Protein AF-A0A8J8PR30-F1 (afdb_monomer_lite)

Sequence (95 aa):
MKKILIHIYKFGPDNPWYMARRLLGESGWKAKYDETVIEEACNKLEELGYLYRYQGPLKKYVTSSVKPWLKVKAKELGNKPKGIYYDLTRQGRKL

Foldseek 3Di:
DVQVLVQCVVLNKDFLVCCQQQGPHHHDPDRPHDSVVSVVVLVVCVVVVFKDKDQDDLPLDAPPPHDPSSVVVSVVVPDDDRGIIIHGDPVSVVD

Structure (mmCIF, N/CA/C/O backbone):
data_AF-A0A8J8PR30-F1
#
_entry.id   AF-A0A8J8PR30-F1
#
loop_
_atom_site.group_PDB
_atom_site.id
_atom_site.type_symbol
_atom_site.label_atom_id
_atom_site.label_alt_id
_atom_site.label_comp_id
_atom_site.label_asym_id
_atom_site.label_entity_id
_atom_site.label_seq_id
_atom_site.pdbx_PDB_ins_code
_atom_site.Cartn_x
_atom_site.Cartn_y
_atom_site.Cartn_z
_atom_site.occupancy
_atom_site.B_iso_or_equiv
_atom_site.auth_seq_id
_atom_site.auth_comp_id
_atom_site.auth_asym_id
_atom_site.auth_atom_id
_atom_site.pdbx_PDB_model_num
ATOM 1 N N . MET A 1 1 ? -5.082 5.805 -6.037 1.00 62.91 1 MET A N 1
ATOM 2 C CA . MET A 1 1 ? -5.580 5.646 -4.650 1.00 62.91 1 MET A CA 1
ATOM 3 C C . MET A 1 1 ? -6.209 4.271 -4.410 1.00 62.91 1 MET A C 1
ATOM 5 O O . MET A 1 1 ? -5.521 3.440 -3.837 1.00 62.91 1 MET A O 1
ATOM 9 N N . LYS A 1 2 ? -7.414 3.945 -4.921 1.00 75.75 2 LYS A N 1
ATOM 10 C CA . LYS A 1 2 ? -8.060 2.623 -4.680 1.00 75.75 2 LYS A CA 1
ATOM 11 C C . LYS A 1 2 ? -7.198 1.406 -5.061 1.00 75.75 2 LYS A C 1
ATOM 13 O O . LYS A 1 2 ? -7.160 0.423 -4.333 1.00 75.75 2 LYS A O 1
ATOM 18 N N . LYS A 1 3 ? -6.445 1.496 -6.165 1.00 81.88 3 LYS A N 1
ATOM 19 C CA . LYS A 1 3 ? -5.561 0.413 -6.639 1.00 81.88 3 LYS A CA 1
ATOM 20 C C . LYS A 1 3 ? -4.466 0.024 -5.629 1.00 81.88 3 LYS A C 1
ATOM 22 O O . LYS A 1 3 ? -4.133 -1.151 -5.543 1.00 81.88 3 LYS A O 1
ATOM 27 N N . ILE A 1 4 ? -3.935 0.991 -4.873 1.00 83.00 4 ILE A N 1
ATOM 28 C CA . ILE A 1 4 ? -2.876 0.766 -3.872 1.00 83.00 4 ILE A CA 1
ATOM 29 C C . ILE A 1 4 ? -3.450 0.011 -2.671 1.00 83.00 4 ILE A C 1
ATOM 31 O O . ILE A 1 4 ? -2.894 -1.004 -2.265 1.00 83.00 4 ILE A O 1
ATOM 35 N N . LEU A 1 5 ? -4.614 0.444 -2.176 1.00 82.62 5 LEU A N 1
ATOM 36 C CA . LEU A 1 5 ? -5.315 -0.228 -1.078 1.00 82.62 5 LEU A CA 1
ATOM 37 C C . LEU A 1 5 ? -5.635 -1.687 -1.429 1.00 82.62 5 LEU A C 1
ATOM 39 O O . LEU A 1 5 ? -5.303 -2.587 -0.665 1.00 82.62 5 LEU A O 1
ATOM 43 N N . ILE A 1 6 ? -6.190 -1.934 -2.622 1.00 84.81 6 ILE A N 1
ATOM 44 C CA . ILE A 1 6 ? -6.500 -3.291 -3.105 1.00 84.81 6 ILE A CA 1
ATOM 45 C C . ILE A 1 6 ? -5.228 -4.139 -3.235 1.00 84.81 6 ILE A C 1
ATOM 47 O O . ILE A 1 6 ? -5.227 -5.320 -2.885 1.00 84.81 6 ILE A O 1
ATOM 51 N N . HIS A 1 7 ? -4.137 -3.552 -3.734 1.00 85.31 7 HIS A N 1
ATOM 52 C CA . HIS A 1 7 ? -2.866 -4.255 -3.872 1.00 85.31 7 HIS A CA 1
ATOM 53 C C . HIS A 1 7 ? -2.321 -4.686 -2.504 1.00 85.31 7 HIS A C 1
ATOM 55 O O . HIS A 1 7 ? -2.055 -5.870 -2.311 1.00 85.31 7 HIS A O 1
ATOM 61 N N . ILE A 1 8 ? -2.246 -3.774 -1.532 1.00 83.50 8 ILE A N 1
ATOM 62 C CA . ILE A 1 8 ? -1.768 -4.089 -0.177 1.00 83.50 8 ILE A CA 1
ATOM 63 C C . ILE A 1 8 ? -2.719 -5.072 0.522 1.00 83.50 8 ILE A C 1
ATOM 65 O O . ILE A 1 8 ? -2.273 -5.985 1.214 1.00 83.50 8 ILE A O 1
ATOM 69 N N . TYR A 1 9 ? -4.030 -4.963 0.294 1.00 82.25 9 TYR A N 1
ATOM 70 C CA . TYR A 1 9 ? -5.014 -5.900 0.840 1.00 82.25 9 TYR A CA 1
ATOM 71 C C . TYR A 1 9 ? -4.774 -7.334 0.352 1.00 82.25 9 TYR A C 1
ATOM 73 O O . TYR A 1 9 ? -4.822 -8.283 1.138 1.00 82.25 9 TYR A O 1
ATOM 81 N N . LYS A 1 10 ? -4.490 -7.493 -0.945 1.00 80.44 10 LYS A N 1
ATOM 82 C CA . LYS A 1 10 ? -4.317 -8.799 -1.590 1.00 80.44 10 LYS A CA 1
ATOM 83 C C . LYS A 1 10 ? -2.925 -9.397 -1.373 1.00 80.44 10 LYS A C 1
ATOM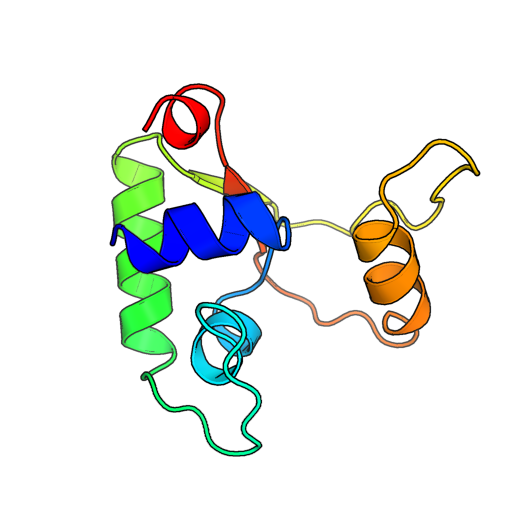 85 O O . LYS A 1 10 ? -2.815 -10.590 -1.097 1.00 80.44 10 LYS A O 1
ATOM 90 N N . PHE A 1 11 ? -1.874 -8.591 -1.512 1.00 76.00 11 PHE A N 1
ATOM 91 C CA . PHE A 1 11 ? -0.478 -9.048 -1.532 1.00 76.00 11 PHE A CA 1
ATOM 92 C C . PHE A 1 11 ? 0.279 -8.781 -0.224 1.00 76.00 11 PHE A C 1
ATOM 94 O O . PHE A 1 11 ? 1.347 -9.355 -0.006 1.00 76.00 11 PHE A O 1
ATOM 101 N N . GLY A 1 12 ? -0.294 -7.972 0.667 1.00 78.50 12 GLY A N 1
ATOM 102 C CA . GLY A 1 12 ? 0.317 -7.555 1.923 1.00 78.50 12 GLY A CA 1
ATOM 103 C C . GLY A 1 12 ? 1.135 -6.263 1.804 1.00 78.50 12 GLY A C 1
ATOM 104 O O . GLY A 1 12 ? 1.213 -5.673 0.726 1.00 78.50 12 GLY A O 1
ATOM 105 N N . PRO A 1 13 ? 1.753 -5.816 2.912 1.00 81.50 13 PRO A N 1
ATOM 106 C CA . PRO A 1 13 ? 2.648 -4.675 2.965 1.00 81.50 13 PRO A CA 1
ATOM 107 C C . PRO A 1 13 ? 3.703 -4.707 1.877 1.00 81.50 13 PRO A C 1
ATOM 109 O O . PRO A 1 13 ? 4.384 -5.722 1.675 1.00 81.50 13 PRO A O 1
ATOM 112 N N . ASP A 1 14 ? 3.870 -3.572 1.214 1.00 81.06 14 ASP A N 1
ATOM 113 C CA . ASP A 1 14 ? 4.847 -3.420 0.149 1.00 81.06 14 ASP A CA 1
ATOM 114 C C . ASP A 1 14 ? 5.554 -2.069 0.199 1.00 81.06 14 ASP A C 1
ATOM 116 O O . ASP A 1 14 ? 5.163 -1.179 0.958 1.00 81.06 14 ASP A O 1
ATOM 120 N N . ASN A 1 15 ? 6.615 -1.936 -0.593 1.00 84.44 15 ASN A N 1
ATOM 121 C CA . ASN A 1 15 ? 7.312 -0.666 -0.776 1.00 84.44 15 ASN A CA 1
ATOM 122 C C . ASN A 1 15 ? 6.848 0.036 -2.077 1.00 84.44 15 ASN A C 1
ATOM 124 O O . ASN A 1 15 ? 6.350 -0.628 -2.995 1.00 84.44 15 ASN A O 1
ATOM 128 N N . PRO A 1 16 ? 7.014 1.366 -2.189 1.00 84.06 16 PRO A N 1
ATOM 129 C CA . PRO A 1 16 ? 6.659 2.110 -3.401 1.00 84.06 16 PRO A CA 1
ATOM 130 C C . PRO A 1 16 ? 7.338 1.571 -4.667 1.00 84.06 16 PRO A C 1
ATOM 132 O O . PRO A 1 16 ? 6.692 1.424 -5.703 1.00 84.06 16 PRO A O 1
ATOM 135 N N . TRP A 1 17 ? 8.607 1.170 -4.561 1.00 81.12 17 TRP A N 1
ATOM 136 C CA . TRP A 1 17 ? 9.409 0.623 -5.657 1.00 81.12 17 TRP A CA 1
ATOM 137 C C . TRP A 1 17 ? 8.812 -0.645 -6.296 1.00 81.12 17 TRP A C 1
ATOM 139 O O . TRP A 1 17 ? 8.761 -0.788 -7.523 1.00 81.12 17 TRP A O 1
ATOM 149 N N . TYR A 1 18 ? 8.352 -1.590 -5.475 1.00 78.25 18 TYR A N 1
ATOM 150 C CA . TYR A 1 18 ? 7.689 -2.819 -5.900 1.00 78.25 18 TYR A CA 1
ATOM 151 C C . TYR A 1 18 ? 6.279 -2.505 -6.374 1.00 78.25 18 TYR A C 1
ATOM 153 O O . TYR A 1 18 ? 5.890 -3.018 -7.418 1.00 78.25 18 TYR A O 1
ATOM 161 N N . MET A 1 19 ? 5.538 -1.629 -5.686 1.00 81.94 19 MET A N 1
ATOM 162 C CA . MET A 1 19 ? 4.203 -1.214 -6.129 1.00 81.94 19 MET A CA 1
ATOM 163 C C . MET A 1 19 ? 4.237 -0.568 -7.519 1.00 81.94 19 MET A C 1
ATOM 165 O O . MET A 1 19 ? 3.401 -0.899 -8.353 1.00 81.94 19 MET A O 1
ATOM 169 N N . ALA A 1 20 ? 5.234 0.267 -7.820 1.00 82.31 20 ALA A N 1
ATOM 170 C CA . ALA A 1 20 ? 5.413 0.894 -9.132 1.00 82.31 20 ALA A CA 1
ATOM 171 C C . ALA A 1 20 ? 5.588 -0.125 -10.279 1.00 82.31 20 ALA A C 1
ATOM 173 O O . ALA A 1 20 ? 5.216 0.137 -11.428 1.00 82.31 20 ALA A O 1
ATOM 174 N N . ARG A 1 21 ? 6.121 -1.314 -9.964 1.00 79.75 21 ARG A N 1
ATOM 175 C CA . ARG A 1 21 ? 6.370 -2.414 -10.914 1.00 79.75 21 ARG A CA 1
ATOM 176 C C . ARG A 1 21 ? 5.285 -3.488 -10.916 1.00 79.75 21 ARG A C 1
ATOM 178 O O . ARG A 1 21 ? 5.093 -4.141 -11.936 1.00 79.75 21 ARG A O 1
ATOM 185 N N . ARG A 1 22 ? 4.630 -3.702 -9.771 1.00 79.56 22 ARG A N 1
ATOM 186 C CA . ARG A 1 22 ? 3.785 -4.874 -9.490 1.00 79.56 22 ARG A CA 1
ATOM 187 C C . ARG A 1 22 ? 2.332 -4.544 -9.151 1.00 79.56 22 ARG A C 1
ATOM 189 O O . ARG A 1 22 ? 1.590 -5.428 -8.712 1.00 79.56 22 ARG A O 1
ATOM 196 N N . LEU A 1 23 ? 1.911 -3.284 -9.300 1.00 79.06 23 LEU A N 1
ATOM 197 C CA . LEU A 1 23 ? 0.574 -2.830 -8.911 1.00 79.06 23 LEU A CA 1
ATOM 198 C C . LEU A 1 23 ? -0.512 -3.770 -9.465 1.00 79.06 23 LEU A C 1
ATOM 200 O O . LEU A 1 23 ? -0.518 -4.108 -10.644 1.00 79.06 23 LEU A O 1
ATOM 204 N N . LEU A 1 24 ? -1.438 -4.195 -8.599 1.00 72.25 24 LEU A N 1
ATOM 205 C CA . LEU A 1 24 ? -2.529 -5.135 -8.916 1.00 72.25 24 LEU A CA 1
ATOM 206 C C . LEU A 1 24 ? -2.120 -6.501 -9.515 1.00 72.25 24 LEU A C 1
ATOM 208 O O . LEU A 1 24 ? -2.984 -7.219 -10.012 1.00 72.25 24 LEU A O 1
ATOM 212 N N . GLY A 1 25 ? -0.858 -6.918 -9.392 1.00 65.19 25 GLY A N 1
ATOM 213 C CA . GLY A 1 25 ? -0.393 -8.210 -9.909 1.00 65.19 25 GLY A CA 1
ATOM 214 C C . GLY A 1 25 ? 0.081 -8.162 -11.360 1.00 65.19 25 GLY A C 1
ATOM 215 O O . GLY A 1 25 ? 0.294 -9.214 -11.956 1.00 65.19 25 GLY A O 1
ATOM 216 N N . GLU A 1 26 ? 0.268 -6.968 -11.925 1.00 70.19 26 GLU A N 1
ATOM 217 C CA . GLU A 1 26 ? 1.046 -6.827 -13.154 1.00 70.19 26 GLU A CA 1
ATOM 218 C C . GLU A 1 26 ? 2.495 -7.268 -12.883 1.00 70.19 26 GLU A C 1
ATOM 220 O O . GLU A 1 26 ? 3.062 -6.964 -11.839 1.00 70.19 26 GLU A O 1
ATOM 225 N N . SER A 1 27 ? 3.105 -8.023 -13.793 1.00 56.78 27 SER A N 1
ATOM 226 C CA . SER A 1 27 ? 4.497 -8.466 -13.668 1.00 56.78 27 SER A CA 1
ATOM 227 C C . SER A 1 27 ? 5.290 -7.946 -14.858 1.00 56.78 27 SER A C 1
ATOM 229 O O . SER A 1 27 ? 5.217 -8.506 -15.950 1.00 56.78 27 SER A O 1
ATOM 231 N N . GLY A 1 28 ? 6.031 -6.857 -14.656 1.00 59.44 28 GLY A N 1
ATOM 232 C CA . GLY A 1 28 ? 6.897 -6.263 -15.671 1.00 59.44 28 GLY A CA 1
ATOM 233 C C . GLY A 1 28 ? 8.263 -5.890 -15.104 1.00 59.44 28 GLY A C 1
ATOM 234 O O . GLY A 1 28 ? 8.379 -5.480 -13.950 1.00 59.44 28 GLY A O 1
ATOM 235 N N . TRP A 1 29 ? 9.308 -6.019 -15.926 1.00 58.12 29 TRP A N 1
ATOM 236 C CA . TRP A 1 29 ? 10.652 -5.517 -15.602 1.00 58.12 29 TRP A CA 1
ATOM 237 C C . TRP A 1 29 ? 10.691 -3.979 -15.566 1.00 58.12 29 TRP A C 1
ATOM 239 O O . TRP A 1 29 ? 11.413 -3.377 -14.772 1.00 58.12 29 TRP A O 1
ATOM 249 N N . LYS A 1 30 ? 9.870 -3.338 -16.407 1.00 69.00 30 LYS A N 1
ATOM 250 C CA . LYS A 1 30 ? 9.730 -1.882 -16.500 1.00 69.00 30 LYS A CA 1
ATOM 251 C C . LYS A 1 30 ? 8.631 -1.395 -15.552 1.00 69.00 30 LYS A C 1
ATOM 253 O O . LYS A 1 30 ? 7.521 -1.923 -15.579 1.00 69.00 30 LYS A O 1
ATOM 258 N N . ALA A 1 31 ? 8.935 -0.378 -14.744 1.00 68.31 31 ALA A N 1
ATOM 259 C CA . ALA A 1 31 ? 7.933 0.296 -13.924 1.00 68.31 31 ALA A CA 1
ATOM 260 C C . ALA A 1 31 ? 6.884 0.951 -14.835 1.00 68.31 31 ALA A C 1
ATOM 262 O O . ALA A 1 31 ? 7.230 1.683 -15.764 1.00 68.31 31 ALA A O 1
ATOM 263 N N . LYS A 1 32 ? 5.608 0.637 -14.600 1.00 75.19 32 LYS A N 1
ATOM 264 C CA . LYS A 1 32 ? 4.489 1.201 -15.369 1.00 75.19 32 LYS A CA 1
ATOM 265 C C . LYS A 1 32 ? 4.032 2.535 -14.793 1.00 75.19 32 LYS A C 1
ATOM 267 O O . LYS A 1 32 ? 3.527 3.383 -15.522 1.00 75.19 32 LYS A O 1
ATOM 272 N N . TYR A 1 33 ? 4.207 2.693 -13.487 1.00 79.69 33 TYR A N 1
ATOM 273 C CA . TYR A 1 33 ? 3.928 3.919 -12.762 1.00 79.69 33 TYR A CA 1
ATOM 274 C C . TYR A 1 33 ? 5.239 4.513 -12.270 1.00 79.69 33 TYR A C 1
ATOM 276 O O . TYR A 1 33 ? 6.185 3.780 -11.979 1.00 79.69 33 TYR A O 1
ATOM 284 N N . ASP A 1 34 ? 5.275 5.837 -12.181 1.00 82.50 34 ASP A N 1
ATOM 285 C CA . ASP A 1 34 ? 6.382 6.539 -11.550 1.00 82.50 34 ASP A CA 1
ATOM 286 C C . ASP A 1 34 ? 6.400 6.231 -10.046 1.00 82.50 34 ASP A C 1
ATOM 288 O O . ASP A 1 34 ? 5.356 6.210 -9.387 1.00 82.50 34 ASP A O 1
ATOM 292 N N . GLU A 1 35 ? 7.588 5.966 -9.514 1.00 82.06 35 GLU A N 1
ATOM 293 C CA . GLU A 1 35 ? 7.796 5.689 -8.097 1.00 82.06 35 GLU A CA 1
ATOM 294 C C . GLU A 1 35 ? 7.418 6.894 -7.232 1.00 82.06 35 GLU A C 1
ATOM 296 O O . GLU A 1 35 ? 6.758 6.715 -6.210 1.00 82.06 35 GLU A O 1
ATOM 301 N N . THR A 1 36 ? 7.726 8.111 -7.691 1.00 84.31 36 THR A N 1
ATOM 302 C CA . THR A 1 36 ? 7.399 9.359 -6.981 1.00 84.31 36 THR A CA 1
ATOM 303 C C . THR A 1 36 ? 5.890 9.542 -6.824 1.00 84.31 36 THR A C 1
ATOM 305 O O . THR A 1 36 ? 5.395 9.828 -5.737 1.00 84.31 36 THR A O 1
ATOM 308 N N . VAL A 1 37 ? 5.124 9.265 -7.881 1.00 86.19 37 VAL A N 1
ATOM 309 C CA . VAL A 1 37 ? 3.656 9.346 -7.863 1.00 86.19 37 VAL A CA 1
ATOM 310 C C . VAL A 1 37 ? 3.049 8.298 -6.925 1.00 86.19 37 VAL A C 1
ATOM 312 O O . VAL A 1 37 ? 2.043 8.559 -6.259 1.00 86.19 37 VAL A O 1
ATOM 315 N N . ILE A 1 38 ? 3.634 7.097 -6.867 1.00 86.44 38 ILE A N 1
ATOM 316 C CA . ILE A 1 38 ? 3.203 6.048 -5.934 1.00 86.44 38 ILE A CA 1
ATOM 317 C C . ILE A 1 38 ? 3.514 6.460 -4.494 1.00 86.44 38 ILE A C 1
ATOM 319 O O . ILE A 1 38 ? 2.655 6.299 -3.629 1.00 86.44 38 ILE A O 1
ATOM 323 N N . GLU A 1 39 ? 4.698 7.010 -4.239 1.00 86.88 39 GLU A N 1
ATOM 324 C CA . GLU A 1 39 ? 5.108 7.489 -2.919 1.00 86.88 39 GLU A CA 1
ATOM 325 C C . GLU A 1 39 ? 4.202 8.621 -2.421 1.00 86.88 39 GLU A C 1
ATOM 327 O O . GLU A 1 39 ? 3.646 8.522 -1.328 1.00 86.88 39 GLU A O 1
ATOM 332 N N . GLU A 1 40 ? 3.931 9.635 -3.246 1.00 88.88 40 GLU A N 1
ATOM 333 C CA . GLU A 1 40 ? 2.978 10.699 -2.911 1.00 88.88 40 GLU A CA 1
ATOM 334 C C . GLU A 1 40 ? 1.572 10.156 -2.635 1.00 88.88 40 GLU A C 1
ATOM 336 O O . GLU A 1 40 ? 0.878 10.617 -1.726 1.00 88.88 40 GLU A O 1
ATOM 341 N N . ALA A 1 41 ? 1.124 9.166 -3.412 1.00 88.50 41 ALA A N 1
ATOM 342 C CA . ALA A 1 41 ? -0.174 8.542 -3.198 1.00 88.50 41 ALA A CA 1
ATOM 343 C C . ALA A 1 41 ? -0.219 7.735 -1.891 1.00 88.50 41 ALA A C 1
ATOM 345 O O . ALA A 1 41 ? -1.253 7.736 -1.221 1.00 88.50 41 ALA A O 1
ATOM 346 N N . CYS A 1 42 ? 0.874 7.064 -1.523 1.00 86.75 42 CYS A N 1
ATOM 347 C CA . CYS A 1 42 ? 1.014 6.382 -0.241 1.00 86.75 42 CYS A CA 1
ATOM 348 C C . CYS A 1 42 ? 1.026 7.379 0.923 1.00 86.75 42 CYS A C 1
ATOM 350 O O . CYS A 1 42 ? 0.299 7.161 1.889 1.00 86.75 42 CYS A O 1
ATOM 352 N N . ASN A 1 43 ? 1.749 8.494 0.799 1.00 87.69 43 ASN A N 1
ATOM 353 C CA . ASN A 1 43 ? 1.793 9.550 1.813 1.00 87.69 43 ASN A CA 1
ATOM 354 C C . ASN A 1 43 ? 0.410 10.180 2.029 1.00 87.69 43 ASN A C 1
ATOM 356 O O . ASN A 1 43 ? -0.051 10.271 3.161 1.00 87.69 43 ASN A O 1
ATOM 360 N N . LYS A 1 44 ? -0.329 10.489 0.956 1.00 90.12 44 LYS A N 1
ATOM 361 C CA . LYS A 1 44 ? -1.723 10.963 1.065 1.00 90.12 44 LYS A CA 1
ATOM 362 C C . LYS A 1 44 ? -2.633 9.946 1.760 1.00 90.12 44 LYS A C 1
ATOM 364 O O . LYS A 1 44 ? -3.511 10.314 2.531 1.00 90.12 44 LYS A O 1
ATOM 369 N N . LEU A 1 45 ? -2.464 8.652 1.482 1.00 87.62 45 LEU A N 1
ATOM 370 C CA . LEU A 1 45 ? -3.250 7.596 2.132 1.00 87.62 45 LEU A CA 1
ATOM 371 C C . LEU A 1 45 ? -2.861 7.384 3.603 1.00 87.62 45 LEU A C 1
ATOM 373 O O . LEU A 1 45 ? -3.704 6.953 4.391 1.00 87.62 45 LEU A O 1
ATOM 377 N N . GLU A 1 46 ? -1.614 7.674 3.966 1.00 89.06 46 GLU A N 1
ATOM 378 C CA . GLU A 1 46 ? -1.149 7.711 5.351 1.00 89.06 46 GLU A CA 1
ATOM 379 C C . GLU A 1 46 ? -1.743 8.906 6.106 1.00 89.06 46 GLU A C 1
ATOM 381 O O . GLU A 1 46 ? -2.309 8.712 7.179 1.00 89.06 46 GLU A O 1
ATOM 386 N N . GLU A 1 47 ? -1.717 10.110 5.523 1.00 88.38 47 GLU A N 1
ATOM 387 C CA . GLU A 1 47 ? -2.346 11.314 6.095 1.00 88.38 47 GLU A CA 1
ATOM 388 C C . GLU A 1 47 ? -3.849 11.122 6.341 1.00 88.38 47 GLU A C 1
ATOM 390 O O . GLU A 1 47 ? -4.391 11.577 7.345 1.00 88.38 47 GLU A O 1
ATOM 395 N N . LEU A 1 48 ? -4.522 10.387 5.453 1.00 88.19 48 LEU A N 1
ATOM 396 C CA . LEU A 1 48 ? -5.934 10.026 5.591 1.00 88.19 48 LEU A CA 1
ATOM 397 C C . LEU A 1 48 ? -6.193 8.890 6.603 1.00 88.19 48 LEU A C 1
ATOM 399 O O . LEU A 1 48 ? -7.347 8.528 6.829 1.00 88.19 48 LEU A O 1
ATOM 403 N N . GLY A 1 49 ? -5.152 8.293 7.191 1.00 88.06 49 GLY A N 1
ATOM 404 C CA . GLY A 1 49 ? -5.263 7.220 8.184 1.00 88.06 49 GLY A CA 1
ATOM 405 C C . GLY A 1 49 ? -5.574 5.833 7.609 1.00 88.06 49 GLY A C 1
ATOM 406 O O . GLY A 1 49 ? -5.874 4.902 8.363 1.00 88.06 49 GLY A O 1
ATOM 407 N N . TYR A 1 50 ? -5.498 5.645 6.288 1.00 87.50 50 TYR A N 1
ATOM 408 C CA . TYR A 1 50 ? -5.768 4.355 5.637 1.00 87.50 50 TYR A CA 1
ATOM 409 C C . TYR A 1 50 ? -4.546 3.434 5.581 1.00 87.50 50 TYR A C 1
ATOM 411 O O . TYR A 1 50 ? -4.698 2.208 5.613 1.00 87.50 50 TYR A O 1
ATOM 419 N N . LEU A 1 51 ? -3.347 4.012 5.516 1.00 87.44 51 LEU A N 1
ATOM 420 C CA . LEU A 1 51 ? -2.076 3.292 5.554 1.00 87.44 51 LEU A CA 1
ATOM 421 C C . LEU A 1 51 ? -1.272 3.687 6.790 1.00 87.44 51 LEU A C 1
ATOM 423 O O . LEU A 1 51 ? -1.423 4.787 7.308 1.00 87.44 51 LEU A O 1
ATOM 427 N N . TYR A 1 52 ? -0.414 2.785 7.257 1.00 85.75 52 TYR A N 1
ATOM 428 C CA . TYR A 1 52 ? 0.641 3.124 8.206 1.00 85.75 52 TYR A CA 1
ATOM 429 C C . TYR A 1 52 ? 2.001 2.790 7.602 1.00 85.75 52 TYR A C 1
ATOM 431 O O . TYR A 1 52 ? 2.175 1.728 6.991 1.00 85.75 52 TYR A O 1
ATOM 439 N N . ARG A 1 53 ? 2.970 3.689 7.791 1.00 85.94 53 ARG A N 1
ATOM 440 C CA . ARG A 1 53 ? 4.360 3.436 7.418 1.00 85.94 53 ARG A CA 1
ATOM 441 C C . ARG A 1 53 ? 5.060 2.603 8.485 1.00 85.94 53 ARG A C 1
ATOM 443 O O . ARG A 1 53 ? 4.957 2.859 9.685 1.00 85.94 53 ARG A O 1
ATOM 450 N N . TYR A 1 54 ? 5.813 1.609 8.044 1.00 78.88 54 TYR A N 1
ATOM 451 C CA . TYR A 1 54 ? 6.677 0.799 8.883 1.00 78.88 54 TYR A CA 1
ATOM 452 C C . TYR A 1 54 ? 8.115 0.916 8.393 1.00 78.88 54 TYR A C 1
ATOM 454 O O . TYR A 1 54 ? 8.450 0.505 7.280 1.00 78.88 54 TYR A O 1
ATOM 462 N N . GLN A 1 55 ? 8.973 1.458 9.256 1.00 69.00 55 GLN A N 1
ATOM 463 C CA . GLN A 1 55 ? 10.408 1.549 9.033 1.00 69.00 55 GLN A CA 1
ATOM 464 C C . GLN A 1 55 ? 11.107 0.595 10.003 1.00 69.00 55 GLN A C 1
ATOM 466 O O . GLN A 1 55 ? 11.407 0.932 11.145 1.00 69.00 55 GLN A O 1
ATOM 471 N N . GLY A 1 56 ? 11.321 -0.642 9.562 1.00 61.75 56 GLY A N 1
ATOM 472 C CA . GLY A 1 56 ? 11.944 -1.673 10.383 1.00 61.75 56 GLY A CA 1
ATOM 473 C C . GLY A 1 56 ? 12.178 -2.974 9.619 1.00 61.75 56 GLY A C 1
ATOM 474 O O . GLY A 1 56 ? 11.700 -3.137 8.494 1.00 61.75 56 GLY A O 1
ATOM 475 N N . PRO A 1 57 ? 12.936 -3.922 10.194 1.00 55.06 57 PRO A N 1
ATOM 476 C CA . PRO A 1 57 ? 13.067 -5.244 9.606 1.00 55.06 57 PRO A CA 1
ATOM 477 C C . PRO A 1 57 ? 11.708 -5.953 9.659 1.00 55.06 57 PRO A C 1
ATOM 479 O O . PRO A 1 57 ? 11.191 -6.205 10.746 1.00 55.06 57 PRO A O 1
ATOM 482 N N . LEU A 1 58 ? 11.146 -6.320 8.499 1.00 57.78 58 LEU A N 1
ATOM 483 C CA . LEU A 1 58 ? 10.035 -7.278 8.463 1.00 57.78 58 LEU A CA 1
ATOM 484 C C . LEU A 1 58 ? 10.417 -8.493 9.321 1.00 57.78 58 LEU A C 1
ATOM 486 O O . LEU A 1 58 ? 11.534 -9.006 9.197 1.00 57.78 58 LEU A O 1
ATOM 490 N N . LYS A 1 59 ? 9.522 -8.921 10.226 1.00 52.19 59 LYS A N 1
ATOM 491 C CA . LYS A 1 59 ? 9.773 -10.051 11.135 1.00 52.19 59 LYS A CA 1
ATOM 492 C C . LYS A 1 59 ? 10.253 -11.258 10.318 1.00 52.19 59 LYS A C 1
ATOM 494 O O . LYS A 1 59 ? 9.491 -11.851 9.564 1.00 52.19 59 LYS A O 1
ATOM 499 N N . LYS A 1 60 ? 11.534 -11.598 10.496 1.00 46.50 60 LYS A N 1
ATOM 500 C CA . LYS A 1 60 ? 12.264 -12.654 9.772 1.00 46.50 60 LYS A CA 1
ATOM 501 C C . LYS A 1 60 ? 11.690 -14.054 10.014 1.00 46.50 60 LYS A C 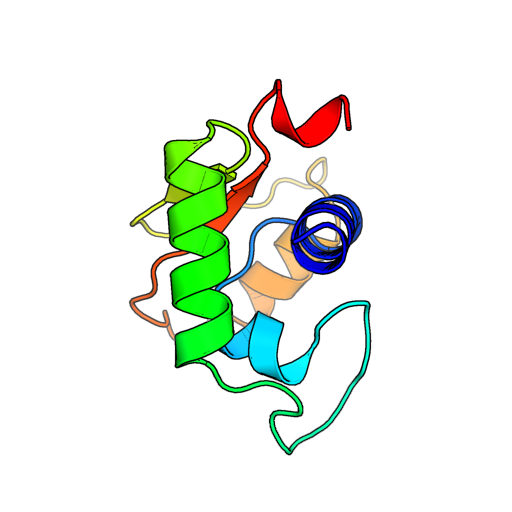1
ATOM 503 O 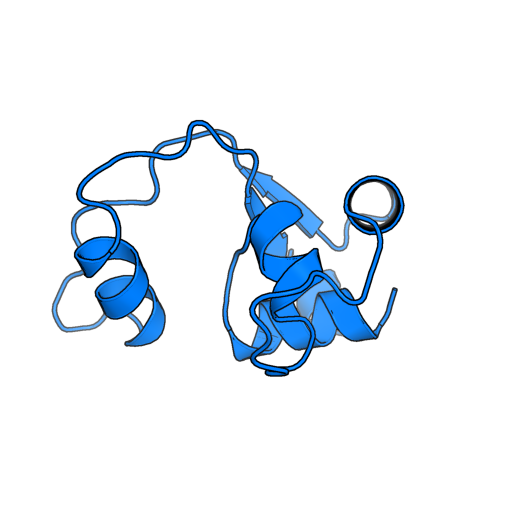O . LYS A 1 60 ? 11.823 -14.932 9.171 1.00 46.50 60 LYS A O 1
ATOM 508 N N . TYR A 1 61 ? 11.068 -14.258 11.174 1.00 45.25 61 TYR A N 1
ATOM 509 C CA . TYR A 1 61 ? 10.603 -15.563 11.627 1.00 45.25 61 TYR A CA 1
ATOM 510 C C . TYR A 1 61 ? 9.113 -15.710 11.377 1.00 45.25 61 TYR A C 1
ATOM 512 O O . TYR A 1 61 ? 8.261 -15.244 12.133 1.00 45.25 61 TYR A O 1
ATOM 520 N N . VAL A 1 62 ? 8.826 -16.353 10.258 1.00 47.22 62 VAL A N 1
ATOM 521 C CA . VAL A 1 62 ? 7.485 -16.686 9.818 1.00 47.22 62 VAL A CA 1
ATOM 522 C C . VAL A 1 62 ? 7.201 -18.094 10.343 1.00 47.22 62 VAL A C 1
ATOM 524 O O . VAL A 1 62 ? 7.671 -19.071 9.766 1.00 47.22 62 VAL A O 1
ATOM 527 N N . THR A 1 63 ? 6.503 -18.219 11.477 1.00 48.81 63 THR A N 1
ATOM 528 C CA . THR A 1 63 ? 6.071 -19.534 11.986 1.00 48.81 63 THR A CA 1
ATOM 529 C C . THR A 1 63 ? 5.124 -20.205 10.981 1.00 48.81 63 THR A C 1
ATOM 531 O O . THR A 1 63 ? 4.556 -19.548 10.100 1.00 48.81 63 THR A O 1
ATOM 534 N N . SER A 1 64 ? 4.970 -21.531 11.059 1.00 46.19 64 SER A N 1
ATOM 535 C CA . SER A 1 64 ? 4.173 -22.332 10.112 1.00 46.19 64 SER A CA 1
ATOM 536 C C . SER A 1 64 ? 2.760 -21.772 9.874 1.00 46.19 64 SER A C 1
ATOM 538 O O . SER A 1 64 ? 2.294 -21.830 8.736 1.00 46.19 64 SER A O 1
ATOM 540 N N . SER A 1 65 ? 2.161 -21.123 10.876 1.00 53.16 65 SER A N 1
ATOM 541 C CA . SER A 1 65 ? 0.821 -20.510 10.859 1.00 53.16 65 SER A CA 1
ATOM 542 C C . SER A 1 65 ? 0.718 -19.117 10.216 1.00 53.16 65 SER A C 1
ATOM 544 O O . SER A 1 65 ? -0.364 -18.533 10.190 1.00 53.16 65 SER A O 1
ATOM 546 N N . VAL A 1 66 ? 1.812 -18.538 9.715 1.00 56.00 66 VAL A N 1
ATOM 547 C CA . VAL A 1 66 ? 1.800 -17.191 9.117 1.00 56.00 66 VAL A CA 1
ATOM 548 C C . VAL A 1 66 ? 1.589 -17.249 7.596 1.00 56.00 66 VAL A C 1
ATOM 550 O O . VAL A 1 66 ? 2.002 -18.197 6.921 1.00 56.00 66 VAL A O 1
ATOM 553 N N . LYS A 1 67 ? 0.929 -16.210 7.059 1.00 56.16 67 LYS A N 1
ATOM 554 C CA . LYS A 1 67 ? 0.451 -16.105 5.671 1.00 56.16 67 LYS A CA 1
ATOM 555 C C . LYS A 1 67 ? 1.552 -16.408 4.626 1.00 56.16 67 LYS A C 1
ATOM 557 O O . LYS A 1 67 ? 2.654 -15.868 4.745 1.00 56.16 67 LYS A O 1
ATOM 562 N N . PRO A 1 68 ? 1.262 -17.189 3.564 1.00 53.34 68 PRO A N 1
ATOM 563 C CA . PRO A 1 68 ? 2.256 -17.637 2.577 1.00 53.34 68 PRO A CA 1
ATOM 564 C C . PRO A 1 68 ? 3.099 -16.533 1.919 1.00 53.34 68 PRO A C 1
ATOM 566 O O . PRO A 1 68 ? 4.302 -16.712 1.745 1.00 53.34 68 PRO A O 1
ATOM 569 N N . TRP A 1 69 ? 2.520 -15.366 1.618 1.00 59.00 69 TRP A N 1
ATOM 570 C CA . TRP A 1 69 ? 3.245 -14.240 1.005 1.00 59.00 69 TRP A CA 1
ATOM 571 C C . TRP A 1 69 ? 4.360 -13.682 1.906 1.00 59.00 69 TRP A C 1
ATOM 573 O O . TRP A 1 69 ? 5.379 -13.207 1.410 1.00 59.00 69 TRP A O 1
ATOM 583 N N . LEU A 1 70 ? 4.218 -13.813 3.227 1.00 61.25 70 LEU A N 1
ATOM 584 C CA . LEU A 1 70 ? 5.220 -13.393 4.208 1.00 61.25 70 LEU A CA 1
ATOM 585 C C . LEU A 1 70 ? 6.442 -14.325 4.182 1.00 61.25 70 LEU A C 1
ATOM 587 O O . LEU A 1 70 ? 7.570 -13.859 4.317 1.00 61.25 70 LEU A O 1
ATOM 591 N N . LYS A 1 71 ? 6.230 -15.627 3.928 1.00 57.72 71 LYS A N 1
ATOM 592 C CA . LYS A 1 71 ? 7.303 -16.623 3.742 1.00 57.72 71 LYS A CA 1
ATOM 593 C C . LYS A 1 71 ? 8.050 -16.401 2.428 1.00 57.72 71 LYS A C 1
ATOM 595 O O . LYS A 1 71 ? 9.274 -16.471 2.412 1.00 57.72 71 LYS A O 1
ATOM 600 N N . VAL A 1 72 ? 7.319 -16.101 1.350 1.00 58.47 72 VAL A N 1
ATOM 601 C CA . VAL A 1 72 ? 7.907 -15.777 0.038 1.00 58.47 72 VAL A CA 1
ATOM 602 C C . VAL A 1 72 ? 8.767 -14.517 0.142 1.00 58.47 72 VAL A C 1
ATOM 604 O O . VAL A 1 72 ? 9.940 -14.564 -0.217 1.00 58.47 72 VAL A O 1
ATOM 607 N N . LYS A 1 73 ? 8.245 -13.436 0.745 1.00 57.94 73 LYS A N 1
ATOM 608 C CA . LYS A 1 73 ? 9.027 -12.209 0.968 1.00 57.94 73 LYS A CA 1
ATOM 609 C C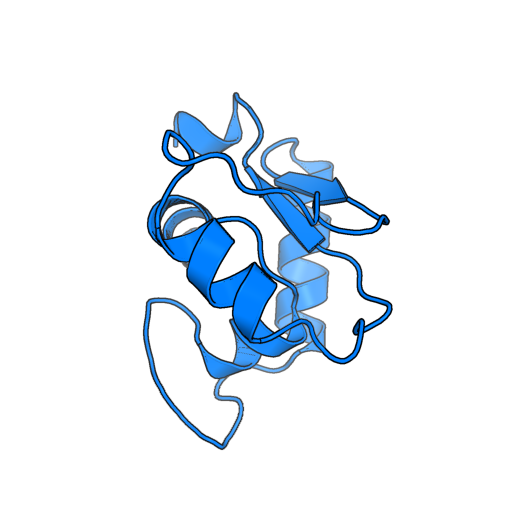 . LYS A 1 73 ? 10.237 -12.453 1.876 1.00 57.94 73 LYS A C 1
ATOM 611 O O . LYS A 1 73 ? 11.313 -11.970 1.559 1.00 57.94 73 LYS A O 1
ATOM 616 N N . ALA A 1 74 ? 10.110 -13.242 2.950 1.00 57.03 74 ALA A N 1
ATOM 617 C CA . ALA A 1 74 ? 11.236 -13.584 3.829 1.00 57.03 74 ALA A CA 1
ATOM 618 C C . ALA A 1 74 ? 12.343 -14.390 3.120 1.00 57.03 74 ALA A C 1
ATOM 620 O O . ALA A 1 74 ? 13.521 -14.180 3.407 1.00 57.03 74 ALA A O 1
ATOM 621 N N . LYS A 1 75 ? 11.975 -15.278 2.186 1.00 54.94 75 LYS A N 1
ATOM 622 C CA . LYS A 1 75 ? 12.914 -16.074 1.382 1.00 54.94 75 LYS A CA 1
ATOM 623 C C . LYS A 1 75 ? 13.682 -15.220 0.365 1.00 54.94 75 LYS A C 1
ATOM 625 O O . LYS A 1 75 ? 14.861 -15.473 0.146 1.00 54.94 75 LYS A O 1
ATOM 630 N N . GLU A 1 76 ? 13.048 -14.194 -0.206 1.00 55.72 76 GLU A N 1
ATOM 631 C CA . GLU A 1 76 ? 13.705 -13.226 -1.104 1.00 5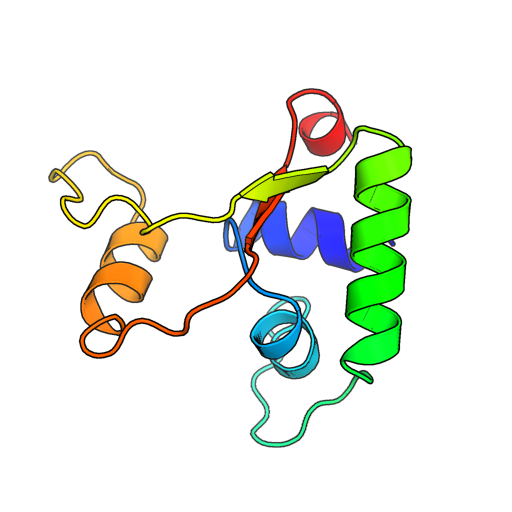5.72 76 GLU A CA 1
ATOM 632 C C . GLU A 1 76 ? 14.569 -12.186 -0.351 1.00 55.72 76 GLU A C 1
ATOM 634 O O . GLU A 1 76 ? 15.421 -11.529 -0.943 1.00 55.72 76 GLU A O 1
ATOM 639 N N . LEU A 1 77 ? 14.411 -12.064 0.975 1.00 52.00 77 LEU A N 1
ATOM 640 C CA . LEU A 1 77 ? 15.039 -11.057 1.849 1.00 52.00 77 LEU A CA 1
ATOM 641 C C . LEU A 1 77 ? 16.461 -11.419 2.334 1.00 52.00 77 LEU A C 1
ATOM 643 O O . LEU A 1 77 ? 16.866 -11.029 3.433 1.00 52.00 77 LEU A O 1
ATOM 647 N N . GLY A 1 78 ? 17.240 -12.147 1.527 1.00 47.31 78 GLY A N 1
ATOM 648 C CA . GLY A 1 78 ? 18.667 -12.393 1.795 1.00 47.31 78 GLY A CA 1
ATOM 649 C C . GLY A 1 78 ? 19.483 -11.095 1.895 1.00 47.31 78 GLY A C 1
ATOM 650 O O . GLY A 1 78 ? 20.405 -11.003 2.700 1.00 47.31 78 GLY A O 1
ATOM 651 N N . ASN A 1 79 ? 19.056 -10.053 1.177 1.00 47.53 79 ASN A N 1
ATOM 652 C CA . ASN A 1 79 ? 19.578 -8.693 1.263 1.00 47.53 79 ASN A CA 1
ATOM 653 C C . ASN A 1 79 ? 18.434 -7.755 1.664 1.00 47.53 79 ASN A C 1
ATOM 655 O O . ASN A 1 79 ? 17.462 -7.617 0.928 1.00 47.53 79 ASN A O 1
ATOM 659 N N . LYS A 1 80 ? 18.516 -7.120 2.841 1.00 47.44 80 LYS A N 1
ATOM 660 C CA . LYS A 1 80 ? 17.551 -6.091 3.270 1.00 47.44 80 LYS A CA 1
ATOM 661 C C . LYS A 1 80 ? 17.565 -4.933 2.260 1.00 47.44 80 LYS A C 1
ATOM 663 O O . LYS A 1 80 ? 18.567 -4.217 2.235 1.00 47.44 80 LYS A O 1
ATOM 668 N N . PRO A 1 81 ? 16.472 -4.615 1.546 1.00 48.28 81 PRO A N 1
ATOM 669 C CA . PRO A 1 81 ? 16.302 -3.240 1.123 1.00 48.28 81 PRO A CA 1
ATOM 670 C C . 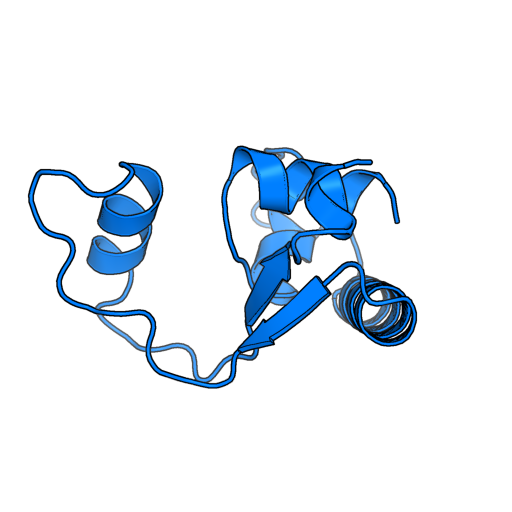PRO A 1 81 ? 15.999 -2.435 2.393 1.00 48.28 81 PRO A C 1
ATOM 672 O O . PRO A 1 81 ? 15.013 -2.702 3.086 1.00 48.28 81 PRO A O 1
ATOM 675 N N . LYS A 1 82 ? 16.866 -1.477 2.743 1.00 48.88 82 LYS A N 1
ATOM 676 C CA . LYS A 1 82 ? 16.486 -0.371 3.633 1.00 48.88 82 LYS A CA 1
ATOM 677 C C . LYS A 1 82 ? 15.320 0.338 2.937 1.00 48.88 82 LYS A C 1
ATOM 679 O O . LYS A 1 82 ? 15.545 1.006 1.939 1.00 48.88 82 LYS A O 1
ATOM 684 N N . GLY A 1 83 ? 14.089 0.121 3.389 1.00 63.28 83 GLY A N 1
ATOM 685 C CA . GLY A 1 83 ? 12.908 0.631 2.697 1.00 63.28 83 GLY A CA 1
ATOM 686 C C . GLY A 1 83 ? 11.759 0.907 3.652 1.00 63.28 83 GLY A C 1
ATOM 687 O O . GLY A 1 83 ? 11.592 0.205 4.650 1.00 63.28 83 GLY A O 1
ATOM 688 N N . ILE A 1 84 ? 10.998 1.949 3.332 1.00 77.06 84 ILE A N 1
ATOM 689 C CA . ILE A 1 84 ? 9.718 2.270 3.957 1.00 77.06 84 ILE A CA 1
ATOM 690 C C . ILE A 1 84 ? 8.682 1.305 3.371 1.00 77.06 84 ILE A C 1
ATOM 692 O O . ILE A 1 84 ? 8.548 1.198 2.151 1.00 77.06 84 ILE A O 1
ATOM 696 N N . TYR A 1 85 ? 7.983 0.576 4.239 1.00 82.25 85 TYR A N 1
ATOM 697 C CA . TYR A 1 85 ? 6.868 -0.287 3.848 1.00 82.25 85 TYR A CA 1
ATOM 698 C C . TYR A 1 85 ? 5.554 0.344 4.285 1.00 82.25 85 TYR A C 1
ATOM 700 O O . TYR A 1 85 ? 5.479 0.907 5.375 1.00 82.25 85 TYR A O 1
ATOM 708 N N . TYR A 1 86 ? 4.516 0.194 3.471 1.00 84.94 86 TYR A N 1
ATOM 709 C CA . TYR A 1 86 ? 3.166 0.637 3.802 1.00 84.94 86 TYR A CA 1
ATOM 710 C C . TYR A 1 86 ? 2.260 -0.576 3.990 1.00 84.94 86 TYR A C 1
ATOM 712 O O . TYR A 1 86 ? 2.240 -1.471 3.144 1.00 84.94 86 TYR A O 1
ATOM 720 N N . ASP A 1 87 ? 1.502 -0.603 5.084 1.00 84.62 87 ASP A N 1
ATOM 721 C CA . ASP A 1 87 ? 0.479 -1.619 5.353 1.00 84.62 87 ASP A CA 1
ATOM 722 C C . ASP A 1 87 ? -0.867 -0.946 5.667 1.00 84.62 87 ASP A C 1
ATOM 724 O O . ASP A 1 87 ? -0.935 0.239 5.999 1.00 84.62 87 ASP A O 1
ATOM 728 N N . LEU A 1 88 ? -1.955 -1.702 5.550 1.00 86.31 88 LEU A N 1
ATOM 729 C CA . LEU A 1 88 ? -3.311 -1.224 5.791 1.00 86.31 88 LEU A CA 1
ATOM 730 C C . LEU A 1 88 ? -3.609 -1.091 7.281 1.00 86.31 88 LEU A C 1
ATOM 732 O O . LEU A 1 88 ? -3.454 -2.038 8.060 1.00 86.31 88 LEU A O 1
ATOM 736 N N . THR A 1 89 ? -4.176 0.053 7.653 1.00 86.50 89 THR A N 1
ATOM 737 C CA . THR A 1 89 ? -4.779 0.243 8.972 1.00 86.50 89 THR A CA 1
ATOM 738 C C . THR A 1 89 ? -6.123 -0.486 9.068 1.00 86.50 89 THR A C 1
ATOM 740 O O . THR A 1 89 ? -6.702 -0.952 8.082 1.00 86.50 89 THR A O 1
ATOM 743 N N . ARG A 1 90 ? -6.684 -0.559 10.281 1.00 84.00 90 ARG A N 1
ATOM 744 C CA . ARG A 1 90 ? -8.057 -1.054 10.493 1.00 84.00 90 ARG A CA 1
ATOM 745 C C . ARG A 1 90 ? -9.098 -0.271 9.687 1.00 84.00 90 ARG A C 1
ATOM 747 O O . ARG A 1 90 ? -10.092 -0.865 9.285 1.00 84.00 90 ARG A O 1
ATOM 754 N N . GLN A 1 91 ? -8.879 1.026 9.469 1.00 83.56 91 GLN A N 1
ATOM 755 C CA . GLN A 1 91 ? -9.760 1.865 8.655 1.00 83.56 91 GLN A CA 1
ATOM 756 C C . GLN A 1 91 ? -9.577 1.563 7.166 1.00 83.56 91 GLN A C 1
ATOM 758 O O . GLN A 1 91 ? -10.567 1.351 6.474 1.00 83.56 91 GLN A O 1
ATOM 763 N N . GLY A 1 92 ? -8.332 1.421 6.697 1.00 79.50 92 GLY A N 1
ATOM 764 C CA . GLY A 1 92 ? -8.037 1.063 5.306 1.00 79.50 92 GLY A CA 1
ATOM 765 C C . GLY A 1 92 ? -8.603 -0.292 4.877 1.00 79.50 92 GLY A C 1
ATOM 766 O O . GLY A 1 92 ? -8.939 -0.466 3.715 1.00 79.50 92 GLY A O 1
ATOM 767 N N . ARG A 1 93 ? -8.762 -1.244 5.806 1.00 80.50 93 ARG A N 1
ATOM 768 C CA . ARG A 1 93 ? -9.365 -2.563 5.526 1.00 80.50 93 ARG A CA 1
ATOM 769 C C . ARG A 1 93 ? -10.889 -2.569 5.402 1.00 80.50 93 ARG A C 1
ATOM 771 O O . ARG A 1 93 ? -11.432 -3.589 4.994 1.00 80.50 93 ARG A O 1
ATOM 778 N N . LYS A 1 94 ? -11.574 -1.509 5.841 1.00 79.12 94 LYS A N 1
ATOM 779 C CA . LYS A 1 94 ? -13.044 -1.410 5.769 1.00 79.12 94 LYS A CA 1
ATOM 780 C C . LYS A 1 94 ? -13.540 -0.858 4.426 1.00 79.12 94 LYS A C 1
ATOM 782 O O . LYS A 1 94 ? -14.742 -0.897 4.186 1.00 79.12 94 LYS A O 1
ATOM 787 N N . LEU A 1 95 ? -12.627 -0.325 3.615 1.00 70.06 95 LEU A N 1
ATOM 788 C CA . LEU A 1 95 ? -12.848 0.220 2.274 1.00 70.06 95 LEU A CA 1
ATOM 789 C C . LEU A 1 95 ? -12.711 -0.865 1.206 1.00 70.06 95 LEU A C 1
ATOM 791 O O . LEU A 1 95 ? -13.448 -0.761 0.202 1.00 70.06 95 LEU A O 1
#

pLDDT: mean 72.47, std 14.19, range [45.25, 90.12]

Radius of gyration: 13.11 Å; chains: 1; bounding box: 33×34×28 Å

Secondary structure (DSSP, 8-state):
-HHHHHHHHHH-SB-HHHHHHHGGG---SS-SS-HHHHHHHHHHHHHTTSEEEE-S---S---TTS-HHHHHHHHHTTS-----EEEE-TTGGG-